Protein AF-A0A5A5TGV2-F1 (afdb_monomer)

Organism: NCBI:txid2014874

Mean predicted aligned error: 6.96 Å

Secondary structure (DSSP, 8-state):
-----------HHHHHHHHHHHHHHHHHHHHHHHSTT-TTHHHHHHHHHHHHHHHHHHH-GGGGGGHHHHHHHHHHHHHHHHHHHHHH---STT-TT-HHHHHHHHHHHHHHHHHHHHHHHHHHTS-----

Nearest PDB structures (foldseek):
  8ube-assembly1_B  TM=5.699E-01  e=8.4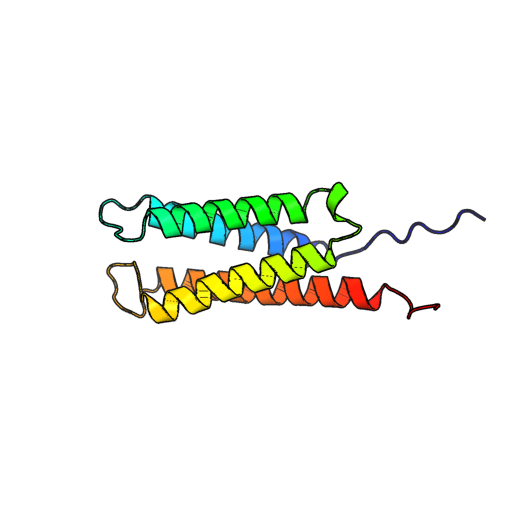31E-01  Bordetella phage BPP-1
  8rjd-assembly1_7  TM=2.331E-01  e=5.126E+00  Canis lupus familiaris

Sequence (131 aa):
MKALTLSRTQPITFYTGILALGILTAGAHLYLASQPDESLRFIFLLNGLGYLALLVAFILPQFKKTHALVDLVFVGYTLLTIILWFFFGSPSSGGSWDPFDVLVKITELLLIIQLFIDFMQARSMQPGGQK

Solvent-accessible surface area (backbone atoms only — not comparable to full-atom values): 7365 Å² total; per-residue (Å²): 132,83,78,79,79,82,70,82,77,64,60,65,66,56,60,53,44,43,52,52,33,41,50,52,47,17,47,51,26,40,49,52,34,65,44,92,85,47,88,58,24,69,60,26,39,52,48,13,51,48,39,50,52,48,50,51,51,68,70,38,74,89,35,61,90,46,39,55,56,49,30,50,51,48,37,52,53,47,50,48,58,53,53,49,38,74,74,72,44,46,90,50,96,68,39,81,74,19,69,68,60,51,50,48,51,51,40,43,50,54,33,38,53,47,35,52,52,52,34,51,54,60,52,72,70,50,76,75,83,90,121

pLDDT: mean 87.04, std 16.19, range [38.0, 98.62]

Structure (mmCIF, N/CA/C/O backbone):
data_AF-A0A5A5TGV2-F1
#
_entry.id   AF-A0A5A5TGV2-F1
#
loop_
_atom_site.group_PDB
_atom_site.id
_atom_site.type_symbol
_atom_site.label_atom_id
_atom_site.label_alt_id
_atom_site.label_comp_id
_atom_site.label_asym_id
_atom_site.label_entity_id
_atom_site.label_seq_id
_atom_site.pdbx_PDB_ins_code
_atom_site.Cartn_x
_atom_site.Cartn_y
_atom_site.Cartn_z
_atom_site.occupancy
_atom_site.B_iso_or_equiv
_atom_site.auth_seq_id
_atom_site.auth_comp_id
_atom_site.auth_asym_id
_atom_site.auth_atom_id
_atom_site.pdbx_PDB_model_num
ATOM 1 N N . MET A 1 1 ? -27.337 3.032 34.523 1.00 39.59 1 MET A N 1
ATOM 2 C CA . MET A 1 1 ? -26.118 3.699 34.013 1.00 39.59 1 MET A CA 1
ATOM 3 C C . MET A 1 1 ? -25.789 3.064 32.669 1.00 39.59 1 MET A C 1
ATOM 5 O O . MET A 1 1 ? -25.565 1.862 32.632 1.00 39.59 1 MET A O 1
ATOM 9 N N . LYS A 1 2 ? -25.910 3.806 31.558 1.00 38.00 2 LYS A N 1
ATOM 10 C CA . LYS A 1 2 ? -25.602 3.292 30.212 1.00 38.00 2 LYS A CA 1
ATOM 11 C C . LYS A 1 2 ? -24.092 3.071 30.123 1.00 38.00 2 LYS A C 1
ATOM 13 O O . LYS A 1 2 ? -23.337 4.012 30.343 1.00 38.00 2 LYS A O 1
ATOM 18 N N . ALA A 1 3 ? -23.683 1.834 29.855 1.00 45.94 3 ALA A N 1
ATOM 19 C CA . ALA A 1 3 ? -22.288 1.481 29.643 1.00 45.94 3 ALA A CA 1
ATOM 20 C C . ALA A 1 3 ? -21.709 2.355 28.524 1.00 45.94 3 ALA A C 1
ATOM 22 O O . ALA A 1 3 ? -22.287 2.460 27.441 1.00 45.94 3 ALA A O 1
ATOM 23 N N . LEU A 1 4 ? -20.598 3.017 28.835 1.00 50.59 4 LEU A N 1
ATOM 24 C CA . LEU A 1 4 ? -19.846 3.852 27.915 1.00 50.59 4 LEU A CA 1
ATOM 25 C C . LEU A 1 4 ? -19.370 2.967 26.761 1.00 50.59 4 LEU A C 1
ATOM 27 O O . LEU A 1 4 ? -18.535 2.084 26.938 1.00 50.59 4 LEU A O 1
ATOM 31 N N . THR A 1 5 ? -19.938 3.187 25.580 1.00 49.50 5 THR A N 1
ATOM 32 C CA . THR A 1 5 ? -19.410 2.700 24.309 1.00 49.50 5 THR A CA 1
ATOM 33 C C . THR A 1 5 ? -17.952 3.132 24.208 1.00 49.50 5 THR A C 1
ATOM 35 O O . THR A 1 5 ? -17.676 4.308 23.973 1.00 49.50 5 THR A O 1
ATOM 38 N N . LEU A 1 6 ? -17.022 2.192 24.394 1.00 46.25 6 LEU A N 1
ATOM 39 C CA . LEU A 1 6 ? -15.608 2.369 24.071 1.00 46.25 6 LEU A CA 1
ATOM 40 C C . LEU A 1 6 ? -15.487 2.479 22.547 1.00 46.25 6 LEU A C 1
ATOM 42 O O . LEU A 1 6 ? -15.213 1.515 21.835 1.00 46.25 6 LEU A O 1
ATOM 46 N N . SER A 1 7 ? -15.790 3.672 22.042 1.00 48.97 7 SER A N 1
ATOM 47 C CA . SER A 1 7 ? -15.456 4.096 20.694 1.00 48.97 7 SER A CA 1
ATOM 48 C C . SER A 1 7 ? -13.940 4.056 20.584 1.00 48.97 7 SER A C 1
ATOM 50 O O . SER A 1 7 ? -13.255 4.792 21.288 1.00 48.97 7 SER A O 1
ATOM 52 N N . ARG A 1 8 ? -13.425 3.188 19.713 1.00 57.59 8 ARG A N 1
ATOM 53 C CA . ARG A 1 8 ? -12.015 3.140 19.329 1.00 57.59 8 ARG A CA 1
ATOM 54 C C . ARG A 1 8 ? -11.601 4.523 18.813 1.00 57.59 8 ARG A C 1
ATOM 56 O O . ARG A 1 8 ? -11.795 4.824 17.641 1.00 57.59 8 ARG A O 1
ATOM 63 N N . THR A 1 9 ? -11.055 5.381 19.669 1.00 51.75 9 THR A N 1
ATOM 64 C CA . THR A 1 9 ? -10.422 6.634 19.243 1.00 51.75 9 THR A CA 1
ATOM 65 C C . THR A 1 9 ? -9.031 6.300 18.732 1.00 51.75 9 THR A C 1
ATOM 67 O O . THR A 1 9 ? -8.037 6.509 19.420 1.00 51.75 9 THR A O 1
ATOM 70 N N . GLN A 1 10 ? -8.963 5.733 17.526 1.00 57.59 10 GLN A N 1
ATOM 71 C CA . GLN A 1 10 ? -7.752 5.878 16.726 1.00 57.59 10 GLN A CA 1
ATOM 72 C C . GLN A 1 10 ? -7.535 7.385 16.530 1.00 57.59 10 GLN A C 1
ATOM 74 O O . GLN A 1 10 ? -8.495 8.075 16.163 1.00 57.59 10 GLN A O 1
ATOM 79 N N . PRO A 1 11 ? -6.336 7.938 16.787 1.00 60.72 11 PRO A N 1
ATOM 80 C CA . PRO A 1 11 ? -6.042 9.296 16.360 1.00 60.72 11 PRO A CA 1
ATOM 81 C C . PRO A 1 11 ? -6.292 9.333 14.855 1.00 60.72 11 PRO A C 1
ATOM 83 O O . PRO A 1 11 ? -5.708 8.531 14.126 1.00 60.72 11 PRO A O 1
ATOM 86 N N . ILE A 1 12 ? -7.190 10.214 14.406 1.00 64.56 12 ILE A N 1
ATOM 87 C CA . ILE A 1 12 ? -7.662 10.289 13.011 1.00 64.56 12 ILE A CA 1
ATOM 88 C C . ILE A 1 12 ? -6.483 10.217 12.024 1.00 64.56 12 ILE A C 1
ATOM 90 O O . ILE A 1 12 ? -6.587 9.554 10.997 1.00 64.56 12 ILE A O 1
ATOM 94 N N . THR A 1 13 ? -5.339 10.789 12.409 1.00 70.69 13 THR A N 1
ATOM 95 C CA . THR A 1 13 ? -4.060 10.774 11.698 1.00 70.69 13 THR A CA 1
ATOM 96 C C . THR A 1 13 ? -3.576 9.385 11.258 1.00 70.69 13 THR A C 1
ATOM 98 O O . THR A 1 13 ? -3.147 9.249 10.114 1.00 70.69 13 THR A O 1
ATOM 101 N N . PHE A 1 14 ? -3.647 8.350 12.109 1.00 83.94 14 PHE A N 1
ATOM 102 C CA . PHE A 1 14 ? -3.164 7.000 11.759 1.00 83.94 14 PHE A CA 1
ATOM 103 C C . PHE A 1 14 ? -4.102 6.306 10.778 1.00 83.94 14 PHE A C 1
ATOM 105 O O . PHE A 1 14 ? -3.659 5.721 9.797 1.00 83.94 14 PHE A O 1
ATOM 112 N N . TYR A 1 15 ? -5.410 6.437 10.992 1.00 88.50 15 TYR A N 1
ATOM 113 C CA . TYR A 1 15 ? -6.395 5.875 10.075 1.00 88.50 15 TYR A CA 1
ATOM 114 C C . TYR A 1 15 ? -6.266 6.508 8.684 1.00 88.50 15 TYR A C 1
ATOM 116 O O . TYR A 1 15 ? -6.161 5.803 7.683 1.00 88.50 15 TYR A O 1
ATOM 124 N N . THR A 1 16 ? -6.195 7.841 8.610 1.00 90.94 16 THR A N 1
ATOM 125 C CA . THR A 1 16 ? -5.993 8.543 7.334 1.00 90.94 16 THR A CA 1
ATOM 126 C C . THR A 1 16 ? -4.649 8.213 6.693 1.00 90.94 16 THR A C 1
ATOM 128 O O . THR A 1 16 ? -4.571 8.129 5.470 1.00 90.94 16 THR A O 1
ATOM 131 N N . GLY A 1 17 ? -3.604 8.002 7.499 1.00 95.19 17 GLY A N 1
ATOM 132 C CA . GLY A 1 17 ? -2.278 7.638 7.015 1.00 95.19 17 GLY A CA 1
ATOM 133 C C . GLY A 1 17 ? -2.249 6.245 6.384 1.00 95.19 17 GLY A C 1
ATOM 134 O O . GLY A 1 17 ? -1.752 6.114 5.269 1.00 95.19 17 GLY A O 1
ATOM 135 N N . ILE A 1 18 ? -2.860 5.240 7.020 1.00 96.44 18 ILE A N 1
ATOM 136 C CA . ILE A 1 18 ? -2.994 3.882 6.463 1.00 96.44 18 ILE A CA 1
ATOM 137 C C . ILE A 1 18 ? -3.748 3.922 5.132 1.00 96.44 18 ILE A C 1
ATOM 139 O O . ILE A 1 18 ? -3.305 3.312 4.159 1.00 96.44 18 ILE A O 1
ATOM 143 N N . LEU A 1 19 ? -4.850 4.678 5.057 1.00 96.94 19 LEU A N 1
ATOM 144 C CA . LEU A 1 19 ? -5.610 4.818 3.814 1.00 96.94 19 LEU A CA 1
ATOM 145 C C . LEU A 1 19 ? -4.788 5.476 2.706 1.00 96.94 19 LEU A C 1
ATOM 147 O O . LEU A 1 19 ? -4.730 4.949 1.597 1.00 96.94 19 LEU A O 1
ATOM 151 N N . ALA A 1 20 ? -4.142 6.606 2.997 1.00 97.75 20 ALA A N 1
ATOM 152 C CA . ALA A 1 20 ? -3.349 7.330 2.011 1.00 97.75 20 ALA A CA 1
ATOM 153 C C . ALA A 1 20 ? -2.175 6.482 1.503 1.00 97.75 20 ALA A C 1
ATOM 155 O O . ALA A 1 20 ? -2.005 6.335 0.295 1.00 97.75 20 ALA A O 1
ATOM 156 N N . LEU A 1 21 ? -1.407 5.878 2.414 1.00 98.31 21 LEU A N 1
ATOM 157 C CA . LEU A 1 21 ? -0.270 5.030 2.066 1.00 98.31 21 LEU A CA 1
ATOM 158 C C . LEU A 1 21 ? -0.719 3.784 1.297 1.00 98.31 21 LEU A C 1
ATOM 160 O O . LEU A 1 21 ? -0.141 3.477 0.263 1.00 98.31 21 LEU A O 1
ATOM 164 N N . GLY A 1 22 ? -1.787 3.111 1.733 1.00 98.31 22 GLY A N 1
ATOM 165 C CA . GLY A 1 22 ? -2.313 1.942 1.029 1.00 98.31 22 GLY A CA 1
ATOM 166 C C . GLY A 1 22 ? -2.802 2.267 -0.385 1.00 98.31 22 GLY A C 1
ATOM 167 O O . GLY A 1 22 ? -2.554 1.490 -1.304 1.00 98.31 22 GLY A O 1
ATOM 168 N N . ILE A 1 23 ? -3.464 3.415 -0.583 1.00 98.56 23 ILE A N 1
ATOM 169 C CA . ILE A 1 23 ? -3.917 3.857 -1.911 1.00 98.56 23 ILE A CA 1
ATOM 170 C C . ILE A 1 23 ? -2.714 4.189 -2.796 1.00 98.56 23 ILE A C 1
ATOM 172 O O . ILE A 1 23 ? -2.687 3.777 -3.955 1.00 98.56 23 ILE A O 1
ATOM 176 N N . LEU A 1 24 ? -1.716 4.896 -2.258 1.00 98.50 24 LEU A N 1
ATOM 177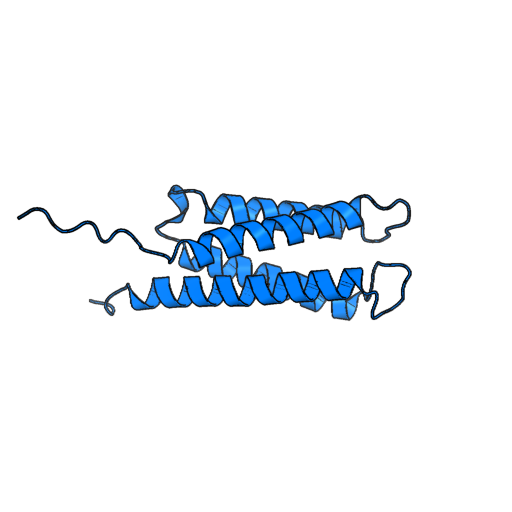 C CA . LEU A 1 24 ? -0.480 5.210 -2.978 1.00 98.50 24 LEU A CA 1
ATOM 178 C C . LEU A 1 24 ? 0.254 3.935 -3.402 1.00 98.50 24 LEU A C 1
ATOM 180 O O . LEU A 1 24 ? 0.614 3.798 -4.570 1.00 98.50 24 LEU A O 1
ATOM 184 N N . THR A 1 25 ? 0.414 2.976 -2.490 1.00 98.12 25 THR A N 1
ATOM 185 C CA . THR A 1 25 ? 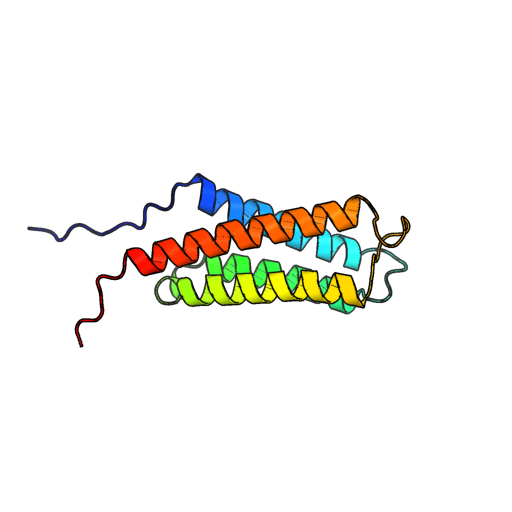1.037 1.684 -2.785 1.00 98.12 25 THR A CA 1
ATOM 186 C C . THR A 1 25 ? 0.241 0.908 -3.835 1.00 98.12 25 THR A C 1
ATOM 188 O O . THR A 1 25 ? 0.822 0.455 -4.820 1.00 98.12 25 THR A O 1
ATOM 191 N N . ALA A 1 26 ? -1.085 0.798 -3.692 1.00 98.56 26 ALA A N 1
ATOM 192 C CA . ALA A 1 26 ? -1.932 0.147 -4.691 1.00 98.56 26 ALA A CA 1
ATOM 193 C C . ALA A 1 26 ? -1.781 0.797 -6.074 1.00 98.56 26 ALA A C 1
ATOM 195 O O . ALA A 1 26 ? -1.584 0.102 -7.070 1.00 98.56 26 ALA A O 1
ATOM 196 N N . GLY A 1 27 ? -1.828 2.130 -6.124 1.00 98.56 27 GLY A N 1
ATOM 197 C CA . GLY A 1 27 ? -1.664 2.910 -7.345 1.00 98.56 27 GLY A CA 1
ATOM 198 C C . GLY A 1 27 ? -0.306 2.692 -8.006 1.00 98.56 27 GLY A C 1
ATOM 199 O O . GLY A 1 27 ? -0.257 2.511 -9.217 1.00 98.56 27 GLY A O 1
ATOM 200 N N . ALA A 1 28 ? 0.778 2.636 -7.229 1.00 97.50 28 ALA A N 1
ATOM 201 C CA . ALA A 1 28 ? 2.115 2.367 -7.750 1.00 97.50 28 ALA A CA 1
ATOM 202 C C . ALA A 1 28 ? 2.227 0.973 -8.389 1.00 97.50 28 ALA A C 1
ATOM 204 O O . ALA A 1 28 ? 2.745 0.844 -9.496 1.00 97.50 28 ALA A O 1
ATOM 205 N N . HIS A 1 29 ? 1.679 -0.063 -7.745 1.00 97.44 29 HIS A N 1
ATOM 206 C CA . HIS A 1 29 ? 1.655 -1.416 -8.317 1.00 97.44 29 HIS A CA 1
ATOM 207 C C . HIS A 1 29 ? 0.789 -1.487 -9.582 1.00 97.44 29 HIS A C 1
ATOM 209 O O . HIS A 1 29 ? 1.206 -2.070 -10.579 1.00 97.44 29 HIS A O 1
ATOM 215 N N . LEU A 1 30 ? -0.382 -0.843 -9.598 1.00 98.31 30 LEU A N 1
ATOM 216 C CA . LEU A 1 30 ? -1.217 -0.771 -10.805 1.00 98.31 30 LEU A CA 1
ATOM 217 C C . LEU A 1 30 ? -0.545 0.028 -11.931 1.00 98.31 30 LEU A C 1
ATOM 219 O O . LEU A 1 30 ? -0.679 -0.331 -13.100 1.00 98.31 30 LEU A O 1
ATOM 223 N N . TYR A 1 31 ? 0.204 1.077 -11.589 1.00 96.69 31 TYR A N 1
ATOM 224 C CA . TYR A 1 31 ? 1.001 1.843 -12.540 1.00 96.69 31 TYR A CA 1
ATOM 225 C C . TYR A 1 31 ? 2.092 0.976 -13.174 1.00 96.69 31 TYR A C 1
ATOM 227 O O . TYR A 1 31 ? 2.176 0.934 -14.403 1.00 96.69 31 TYR A O 1
ATOM 235 N N . LEU A 1 32 ? 2.862 0.230 -12.375 1.00 94.69 32 LEU A N 1
ATOM 236 C CA . LEU A 1 32 ? 3.857 -0.724 -12.879 1.00 94.69 32 LEU A CA 1
ATOM 237 C C . LEU A 1 32 ? 3.200 -1.787 -13.773 1.00 94.69 32 LEU A C 1
ATOM 239 O O . LEU A 1 32 ? 3.628 -2.004 -14.903 1.00 94.69 32 LEU A O 1
ATOM 243 N N . ALA A 1 33 ? 2.063 -2.342 -13.346 1.00 96.25 33 ALA A N 1
ATOM 244 C CA . ALA A 1 33 ? 1.277 -3.279 -14.149 1.00 96.25 33 ALA A CA 1
ATOM 245 C C . ALA A 1 33 ? 0.747 -2.683 -15.466 1.00 96.25 33 ALA A C 1
ATOM 247 O O . ALA A 1 33 ? 0.353 -3.425 -16.366 1.00 96.25 33 ALA A O 1
ATOM 248 N N . SER A 1 34 ? 0.700 -1.360 -15.612 1.00 96.25 34 SER A N 1
ATOM 249 C CA . SER A 1 34 ? 0.256 -0.711 -16.848 1.00 96.25 34 SER A CA 1
ATOM 250 C C . SER A 1 34 ? 1.389 -0.438 -17.843 1.00 96.25 34 SER A C 1
ATOM 252 O O . SER A 1 34 ? 1.102 -0.201 -19.015 1.00 96.25 34 SER A O 1
ATOM 254 N N . GLN A 1 35 ? 2.662 -0.540 -17.437 1.00 93.62 35 GLN A N 1
ATOM 255 C CA . GLN A 1 35 ? 3.796 -0.212 -18.311 1.00 93.62 35 GLN A CA 1
ATOM 256 C C . GLN A 1 35 ? 3.915 -1.197 -19.485 1.00 93.62 35 GLN A C 1
ATOM 258 O O . GLN A 1 35 ? 3.689 -2.387 -19.275 1.00 93.62 35 GLN A O 1
ATOM 263 N N . PRO A 1 36 ? 4.243 -0.767 -20.719 1.00 88.75 36 PRO A N 1
ATOM 264 C CA . PRO A 1 36 ? 4.216 -1.632 -21.909 1.00 88.75 36 PRO A CA 1
ATOM 265 C C . PRO A 1 36 ? 5.141 -2.855 -21.841 1.00 88.75 36 PRO A C 1
ATOM 267 O O . PRO A 1 36 ? 4.714 -3.953 -22.192 1.00 88.75 36 PRO A O 1
ATOM 270 N N . ASP A 1 37 ? 6.346 -2.690 -21.301 1.00 87.88 37 ASP A N 1
ATOM 271 C CA . ASP A 1 37 ? 7.401 -3.715 -21.325 1.00 87.88 37 ASP A CA 1
ATOM 272 C C . ASP A 1 37 ? 7.566 -4.455 -19.984 1.00 87.88 37 ASP A C 1
ATOM 274 O O . ASP A 1 37 ? 8.551 -5.157 -19.759 1.00 87.88 37 ASP A O 1
ATOM 278 N N . GLU A 1 38 ? 6.595 -4.319 -19.075 1.00 91.69 38 GLU A N 1
ATOM 279 C CA . GLU A 1 38 ? 6.663 -4.935 -17.749 1.00 91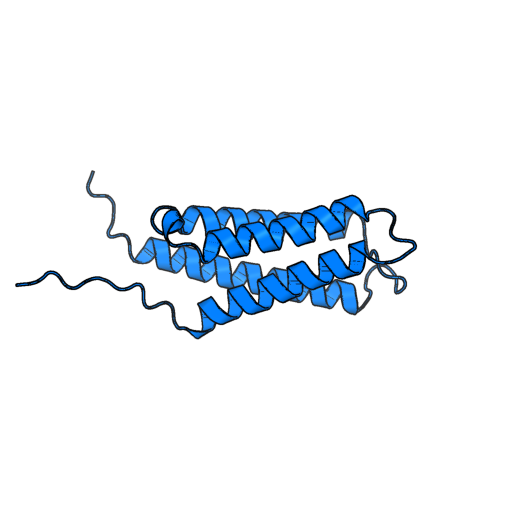.69 38 GLU A CA 1
ATOM 280 C C . GLU A 1 38 ? 6.450 -6.457 -17.810 1.00 91.69 38 GLU A C 1
ATOM 282 O O . GLU A 1 38 ? 5.342 -6.954 -18.043 1.00 91.69 38 GLU A O 1
ATOM 287 N N . SER A 1 39 ? 7.522 -7.205 -17.554 1.00 91.25 39 SER A N 1
ATOM 288 C CA . SER A 1 39 ? 7.533 -8.672 -17.567 1.00 91.25 39 SER A CA 1
ATOM 289 C C . SER A 1 39 ? 6.748 -9.307 -16.410 1.00 91.25 39 SER A C 1
ATOM 291 O O . SER A 1 39 ? 6.169 -10.383 -16.571 1.00 91.25 39 SER A O 1
ATOM 293 N N . LEU A 1 40 ? 6.656 -8.630 -15.260 1.00 93.06 40 LEU A N 1
ATOM 294 C CA . LEU A 1 40 ? 5.943 -9.085 -14.061 1.00 93.06 40 LEU A CA 1
ATOM 295 C C . LEU A 1 40 ? 4.537 -8.480 -13.951 1.00 93.06 40 LEU A C 1
ATOM 297 O O . LEU A 1 40 ? 3.942 -8.463 -12.870 1.00 93.06 40 LEU A O 1
ATOM 301 N N . ARG A 1 41 ? 3.969 -8.021 -15.073 1.00 94.75 41 ARG A N 1
ATOM 302 C CA . ARG A 1 41 ? 2.679 -7.315 -15.155 1.00 94.75 41 ARG A CA 1
ATOM 303 C C . ARG A 1 41 ? 1.587 -7.938 -14.294 1.00 94.75 41 ARG A C 1
ATOM 305 O O . ARG A 1 41 ? 0.897 -7.243 -13.555 1.00 94.75 41 ARG A O 1
ATOM 312 N N . PHE A 1 42 ? 1.414 -9.251 -14.415 1.00 95.44 42 PHE A N 1
ATOM 313 C CA . PHE A 1 42 ? 0.362 -9.967 -13.704 1.00 95.44 42 PHE A CA 1
ATOM 314 C C . PHE A 1 42 ? 0.577 -9.949 -12.183 1.00 95.44 42 PHE A C 1
ATOM 316 O O . PHE A 1 42 ? -0.381 -9.773 -11.435 1.00 95.44 42 PHE A O 1
ATOM 323 N N . ILE A 1 43 ? 1.828 -10.055 -11.724 1.00 94.88 43 ILE A N 1
ATOM 324 C CA . ILE A 1 43 ? 2.178 -9.980 -10.300 1.00 94.88 43 ILE A CA 1
ATOM 325 C C . ILE A 1 43 ? 1.895 -8.573 -9.766 1.00 94.88 43 ILE A C 1
ATOM 327 O O . ILE A 1 43 ? 1.262 -8.438 -8.723 1.00 94.88 43 ILE A O 1
ATOM 331 N N . PHE A 1 44 ? 2.280 -7.526 -10.500 1.00 96.81 44 PHE A N 1
ATOM 332 C CA . PHE A 1 44 ? 1.986 -6.143 -10.114 1.00 96.81 44 PHE A CA 1
ATOM 333 C C . PHE A 1 44 ? 0.484 -5.839 -10.090 1.00 96.81 44 PHE A C 1
ATOM 335 O O . PHE A 1 44 ? -0.001 -5.192 -9.162 1.00 96.81 44 PHE A O 1
ATOM 342 N N . LEU A 1 45 ? -0.281 -6.363 -11.051 1.00 98.00 45 LEU A N 1
ATOM 343 C CA . LEU A 1 45 ? -1.737 -6.221 -11.063 1.00 98.00 45 LEU A CA 1
ATOM 344 C C . LEU A 1 45 ? -2.363 -6.870 -9.822 1.00 98.00 45 LEU A C 1
ATOM 346 O O . LEU A 1 45 ? -3.182 -6.247 -9.146 1.00 98.00 45 LEU A O 1
ATOM 350 N N . LEU A 1 46 ? -1.953 -8.102 -9.501 1.00 97.88 46 LEU A N 1
ATOM 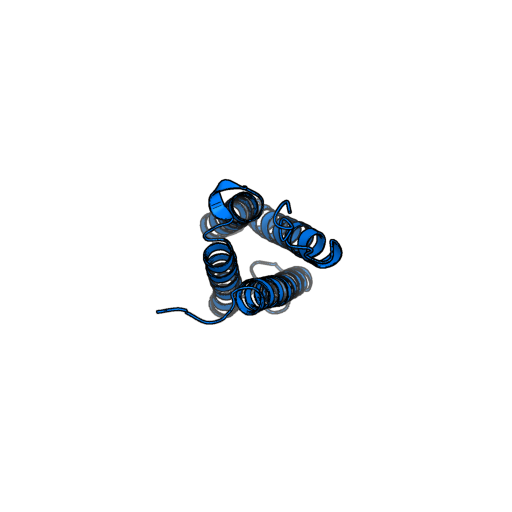351 C CA . LEU A 1 46 ? -2.406 -8.793 -8.295 1.00 97.88 46 LEU A CA 1
ATOM 352 C C . LEU A 1 46 ? -1.982 -8.058 -7.020 1.00 97.88 46 LEU A C 1
ATOM 354 O O . LEU A 1 46 ? -2.782 -7.997 -6.089 1.00 97.88 46 LEU A O 1
ATOM 358 N N . ASN A 1 47 ? -0.787 -7.460 -6.995 1.00 97.88 47 ASN A N 1
ATOM 359 C CA . ASN A 1 47 ? -0.336 -6.623 -5.886 1.00 97.88 47 ASN A CA 1
ATOM 360 C C . ASN A 1 47 ? -1.268 -5.432 -5.672 1.00 97.88 47 ASN A C 1
ATOM 362 O O . ASN A 1 47 ? -1.832 -5.267 -4.590 1.00 97.88 47 ASN A O 1
ATOM 366 N N . GLY A 1 48 ? -1.497 -4.643 -6.722 1.00 98.31 48 GLY A N 1
ATOM 367 C CA . GLY A 1 48 ? -2.391 -3.490 -6.669 1.00 98.31 48 GLY A CA 1
ATOM 368 C C . GLY A 1 48 ? -3.799 -3.853 -6.192 1.00 98.31 48 GLY A C 1
ATOM 369 O O . GLY A 1 48 ? -4.333 -3.218 -5.282 1.00 98.31 48 GLY A O 1
ATOM 370 N N . LEU A 1 49 ? -4.382 -4.921 -6.745 1.00 98.62 49 LEU A N 1
ATOM 371 C CA . LEU A 1 49 ? -5.702 -5.408 -6.335 1.00 98.62 49 LEU A CA 1
ATOM 372 C C . LEU A 1 49 ? -5.719 -5.948 -4.899 1.00 98.62 49 LEU A C 1
ATOM 374 O O . LEU A 1 49 ? -6.691 -5.717 -4.180 1.00 98.62 49 LEU A O 1
ATOM 378 N N . GLY A 1 50 ? -4.660 -6.628 -4.459 1.00 98.56 50 GLY A N 1
ATOM 379 C CA . GLY A 1 50 ? -4.543 -7.126 -3.091 1.00 98.56 50 GLY A CA 1
ATOM 380 C C . GLY A 1 50 ? -4.487 -5.999 -2.062 1.00 98.56 50 GLY A C 1
ATOM 381 O O . GLY A 1 50 ? -5.199 -6.063 -1.060 1.00 98.56 50 GLY A O 1
ATOM 382 N N . TYR A 1 51 ? -3.750 -4.918 -2.341 1.00 98.62 51 TYR A N 1
ATOM 383 C CA . TYR A 1 51 ? -3.763 -3.715 -1.499 1.00 98.62 51 TYR A CA 1
ATOM 384 C C . TYR A 1 51 ? -5.155 -3.085 -1.405 1.00 98.62 51 TYR A C 1
ATOM 386 O O . TYR A 1 51 ? -5.607 -2.757 -0.307 1.00 98.62 51 TYR A O 1
ATOM 394 N N . LEU A 1 52 ? -5.865 -2.951 -2.530 1.00 98.62 52 LEU A N 1
ATOM 395 C CA . LEU A 1 52 ? -7.234 -2.427 -2.530 1.00 98.62 52 LEU A CA 1
ATOM 396 C C . LEU A 1 52 ? -8.188 -3.330 -1.739 1.00 98.62 52 LEU A C 1
ATOM 398 O O . LEU A 1 52 ? -8.992 -2.831 -0.954 1.00 98.62 52 LEU A O 1
ATOM 402 N N . ALA A 1 53 ? -8.081 -4.650 -1.894 1.00 98.44 53 ALA A N 1
ATOM 403 C CA . ALA A 1 53 ? -8.895 -5.603 -1.146 1.00 98.44 53 ALA A CA 1
ATOM 404 C C . ALA A 1 53 ? -8.641 -5.513 0.369 1.00 98.44 53 ALA A C 1
ATOM 406 O O . ALA A 1 53 ? -9.591 -5.516 1.155 1.00 98.44 53 ALA A O 1
ATOM 407 N N . LEU A 1 54 ? -7.379 -5.377 0.785 1.00 98.31 54 LEU A N 1
ATOM 408 C CA . LEU A 1 54 ? -7.003 -5.224 2.192 1.00 98.31 54 LEU A CA 1
ATOM 409 C C . LEU A 1 54 ? -7.445 -3.877 2.770 1.00 98.31 54 LEU A C 1
ATOM 411 O O . LEU A 1 54 ? -7.940 -3.843 3.894 1.00 98.31 54 LEU A O 1
ATOM 415 N N . LEU A 1 55 ? -7.365 -2.790 1.999 1.00 97.88 55 LEU A N 1
ATOM 416 C CA . LEU A 1 55 ? -7.932 -1.494 2.388 1.00 97.88 55 LEU A CA 1
ATOM 417 C C . LEU A 1 55 ? -9.444 -1.571 2.593 1.00 97.88 55 LEU A C 1
ATOM 419 O O . LEU A 1 55 ? -9.970 -1.071 3.585 1.00 97.88 55 LEU A O 1
ATOM 423 N N . VAL A 1 56 ? -10.150 -2.223 1.672 1.00 97.69 56 VAL A N 1
ATOM 424 C CA . VAL A 1 56 ? -11.592 -2.444 1.793 1.00 97.69 56 VAL A CA 1
ATOM 425 C C . VAL A 1 56 ? -11.896 -3.257 3.056 1.00 97.69 56 VAL A C 1
ATOM 427 O O . VAL A 1 56 ? -12.778 -2.877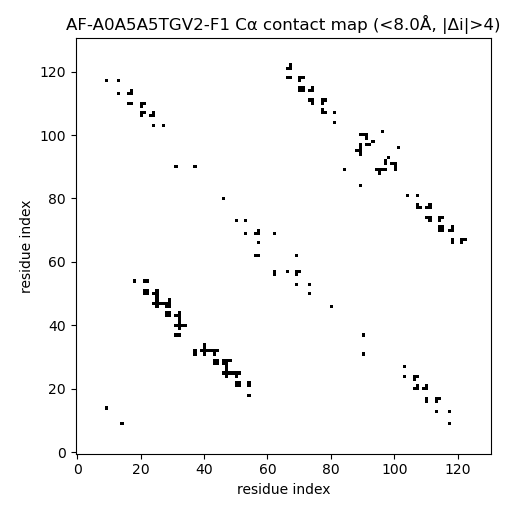 3.825 1.00 97.69 56 VAL A O 1
ATOM 430 N N . ALA A 1 57 ? -11.135 -4.320 3.331 1.00 96.69 57 ALA A N 1
ATOM 431 C CA . ALA A 1 57 ? -11.277 -5.099 4.560 1.00 96.69 57 ALA A CA 1
ATOM 432 C C . ALA A 1 57 ? -10.993 -4.273 5.829 1.00 96.69 57 ALA A C 1
ATOM 434 O O . ALA A 1 57 ? -11.709 -4.416 6.817 1.00 96.69 57 ALA A O 1
ATOM 435 N N . PHE A 1 58 ? -9.999 -3.384 5.792 1.00 94.94 58 PHE A N 1
ATOM 436 C CA . PHE A 1 58 ? -9.634 -2.498 6.900 1.00 94.94 58 PHE A CA 1
ATOM 437 C C . PHE A 1 58 ? -10.749 -1.492 7.239 1.00 94.94 58 PHE A C 1
ATOM 439 O O . PHE A 1 58 ? -11.056 -1.263 8.408 1.00 94.94 58 PHE A O 1
ATOM 446 N N . ILE A 1 59 ? -11.412 -0.926 6.226 1.00 94.50 59 ILE A N 1
ATOM 447 C CA . ILE A 1 59 ? -12.485 0.069 6.407 1.00 94.50 59 ILE A CA 1
ATOM 448 C C . ILE A 1 59 ? -13.794 -0.584 6.873 1.00 94.50 59 ILE A C 1
ATOM 450 O O . ILE A 1 59 ? -14.587 0.011 7.613 1.00 94.50 59 ILE A O 1
ATOM 454 N N . LEU A 1 60 ? -14.073 -1.792 6.388 1.00 93.50 60 LEU A N 1
ATOM 455 C CA . LEU A 1 60 ? -15.402 -2.369 6.482 1.00 93.50 60 LEU A CA 1
ATOM 456 C C . LEU A 1 60 ? -15.774 -2.806 7.915 1.00 93.50 60 LEU A C 1
ATOM 458 O O . LEU A 1 60 ? -15.042 -3.547 8.576 1.00 93.50 60 LEU A O 1
ATOM 462 N N . PRO A 1 61 ? -16.974 -2.433 8.406 1.00 88.69 61 PRO A N 1
ATOM 463 C CA . PRO A 1 61 ? -17.354 -2.652 9.796 1.00 88.69 61 PRO A CA 1
ATOM 464 C C . PRO A 1 61 ? -17.512 -4.131 10.166 1.00 88.69 61 PRO A C 1
ATOM 466 O O . PRO A 1 61 ? -17.369 -4.463 11.345 1.00 88.69 61 PRO A O 1
ATOM 469 N N . GLN A 1 62 ? -17.780 -5.027 9.206 1.00 92.50 62 GLN A N 1
ATOM 470 C CA . GLN A 1 62 ? -17.872 -6.464 9.488 1.00 92.50 62 GLN A CA 1
ATOM 471 C C . GLN A 1 62 ? -16.558 -7.064 10.007 1.00 92.50 62 GLN A C 1
ATOM 473 O O . GLN A 1 62 ? -16.596 -8.038 10.757 1.00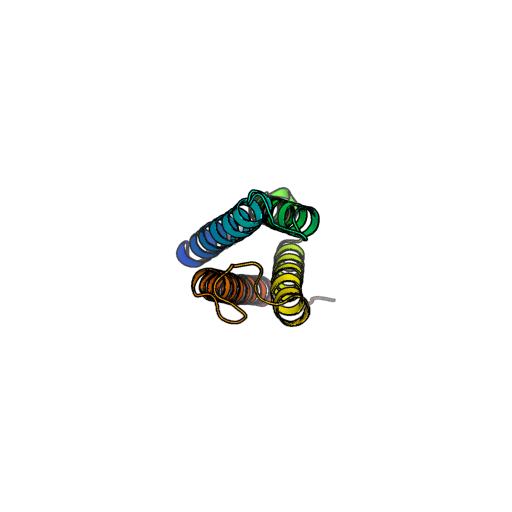 92.50 62 GLN A O 1
ATOM 478 N N . PHE A 1 63 ? -15.411 -6.457 9.686 1.00 90.69 63 PHE A N 1
ATOM 479 C CA . PHE A 1 63 ? -14.106 -6.932 10.138 1.00 90.69 63 PHE A CA 1
ATOM 480 C C . PHE A 1 63 ? -13.669 -6.314 11.468 1.00 90.69 63 PHE A C 1
ATOM 482 O O . PHE A 1 63 ? -12.604 -6.654 11.965 1.00 90.69 63 PHE A O 1
ATOM 489 N N . LYS A 1 64 ? -14.496 -5.485 12.128 1.00 86.38 64 LYS A N 1
ATOM 490 C CA . LYS A 1 64 ? -14.156 -4.863 13.427 1.00 86.38 64 LYS A CA 1
ATOM 491 C C . LYS A 1 64 ? -13.733 -5.872 14.497 1.00 86.38 64 LYS A C 1
ATOM 493 O O . LYS A 1 64 ? -12.825 -5.595 15.271 1.00 86.38 64 LYS A O 1
ATOM 498 N N . LYS A 1 65 ? -14.377 -7.044 14.548 1.00 87.81 65 LYS A N 1
ATOM 499 C CA . LYS A 1 65 ? -14.040 -8.108 15.517 1.00 87.81 65 LYS A CA 1
ATOM 500 C C . LYS A 1 65 ? -12.718 -8.806 15.196 1.00 87.81 65 LYS A C 1
ATOM 502 O O . LYS A 1 65 ? -12.077 -9.337 16.093 1.00 87.81 65 LYS A O 1
ATOM 507 N N . THR A 1 66 ? -12.327 -8.801 13.928 1.00 91.62 66 THR A N 1
ATOM 508 C CA . THR A 1 66 ? -11.107 -9.423 13.410 1.00 91.62 66 THR A CA 1
ATOM 509 C C . THR A 1 66 ? -10.119 -8.366 12.920 1.00 91.62 66 THR A C 1
ATOM 511 O O . THR A 1 66 ? -9.267 -8.680 12.098 1.00 91.62 66 THR A O 1
ATOM 514 N N . HIS A 1 67 ? -10.217 -7.122 13.405 1.00 90.19 67 HIS A N 1
ATOM 515 C CA . HIS A 1 67 ? -9.428 -6.006 12.884 1.00 90.19 67 HIS A CA 1
ATOM 516 C C . HIS A 1 67 ? -7.932 -6.274 13.041 1.00 90.19 67 HIS A C 1
ATOM 518 O O . HIS A 1 67 ? -7.190 -6.182 12.078 1.00 90.19 67 HIS A O 1
ATOM 524 N N . ALA A 1 68 ? -7.523 -6.773 14.210 1.00 91.00 68 ALA A N 1
ATOM 525 C CA . ALA A 1 68 ? -6.142 -7.167 14.464 1.00 91.00 68 ALA A CA 1
ATOM 526 C C . ALA A 1 68 ? -5.625 -8.249 13.493 1.00 91.00 68 ALA A C 1
ATOM 528 O O . ALA A 1 68 ? -4.436 -8.299 13.195 1.00 91.00 68 ALA A O 1
ATOM 529 N N . LEU A 1 69 ? -6.505 -9.129 12.996 1.00 93.62 69 LEU A N 1
ATOM 530 C CA . LEU A 1 69 ? -6.135 -10.094 11.961 1.00 93.62 69 LEU A CA 1
ATOM 531 C C . LEU A 1 69 ? -5.988 -9.408 10.599 1.00 93.62 69 LEU A C 1
ATOM 533 O O . LEU A 1 69 ? -5.051 -9.729 9.877 1.00 93.62 69 LEU A O 1
ATOM 537 N N . VAL A 1 70 ? -6.873 -8.463 10.263 1.00 95.75 70 VAL A N 1
ATOM 538 C CA . VAL A 1 70 ? -6.740 -7.648 9.045 1.00 95.75 70 VAL A CA 1
ATOM 539 C C . VAL A 1 70 ? -5.413 -6.893 9.060 1.00 95.75 70 VAL A C 1
ATOM 541 O O . VAL A 1 70 ? -4.674 -6.997 8.088 1.00 95.75 70 VAL A O 1
ATOM 544 N N . ASP A 1 71 ? -5.060 -6.240 10.170 1.00 95.25 71 ASP A N 1
ATOM 545 C CA . ASP A 1 71 ? -3.787 -5.521 10.311 1.00 95.25 71 ASP A CA 1
ATOM 546 C C . ASP A 1 71 ? -2.595 -6.455 10.108 1.00 95.25 71 ASP A C 1
ATOM 548 O O . ASP A 1 71 ? -1.679 -6.145 9.350 1.00 95.25 71 ASP A O 1
ATOM 552 N N . LEU A 1 72 ? -2.622 -7.635 10.735 1.00 96.62 72 LEU A N 1
ATOM 553 C CA . LEU A 1 72 ? -1.546 -8.615 10.615 1.00 96.62 72 LEU A CA 1
ATOM 554 C 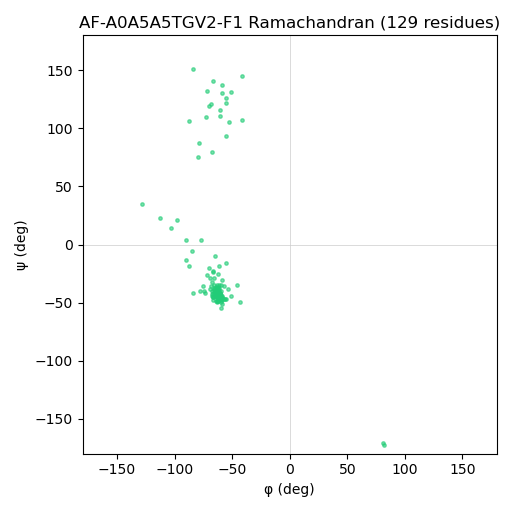C . LEU A 1 72 ? -1.393 -9.136 9.180 1.00 96.62 72 LEU A C 1
ATOM 556 O O . LEU A 1 72 ? -0.271 -9.243 8.685 1.00 96.62 72 LEU A O 1
ATOM 560 N N . VAL A 1 73 ? -2.502 -9.453 8.507 1.00 98.00 73 VAL A N 1
ATOM 561 C CA . VAL A 1 73 ? -2.484 -9.888 7.102 1.00 98.00 73 VAL A CA 1
ATOM 562 C C . VAL A 1 73 ? -1.979 -8.759 6.208 1.00 98.00 73 VAL A C 1
ATOM 564 O O . VAL A 1 73 ? -1.174 -9.009 5.316 1.00 98.00 73 VAL A O 1
ATOM 567 N N . PHE A 1 74 ? -2.386 -7.519 6.470 1.00 98.19 74 PHE A N 1
ATOM 568 C CA . PHE A 1 74 ? -1.958 -6.358 5.702 1.00 98.19 74 PHE A CA 1
ATOM 569 C C . PHE A 1 74 ? -0.454 -6.082 5.888 1.00 98.19 74 PHE A C 1
ATOM 571 O O . PHE A 1 74 ? 0.270 -5.886 4.908 1.00 98.19 74 PHE A O 1
ATOM 578 N N . VAL A 1 75 ? 0.064 -6.189 7.116 1.00 98.44 75 VAL A N 1
ATOM 579 C CA . VAL A 1 75 ? 1.511 -6.150 7.392 1.00 98.44 75 VAL A CA 1
ATOM 580 C C . VAL A 1 75 ? 2.236 -7.266 6.647 1.00 98.44 75 VAL A C 1
ATOM 582 O O . VAL A 1 75 ? 3.203 -6.992 5.941 1.00 98.44 75 VAL A O 1
ATOM 585 N N . GLY A 1 76 ? 1.770 -8.512 6.766 1.00 98.25 76 GLY A N 1
ATOM 586 C CA . GLY A 1 76 ? 2.405 -9.665 6.123 1.00 98.25 76 GLY A CA 1
ATOM 587 C C . GLY A 1 76 ? 2.434 -9.549 4.599 1.00 98.25 76 GLY A C 1
ATOM 588 O O . GLY A 1 76 ? 3.459 -9.813 3.976 1.00 98.25 76 GLY A O 1
ATOM 589 N N . TYR A 1 77 ? 1.336 -9.085 4.006 1.00 98.56 77 TYR A N 1
ATOM 590 C CA . TYR A 1 77 ? 1.241 -8.831 2.574 1.00 98.56 77 TYR A CA 1
ATOM 591 C C . TYR A 1 77 ? 2.212 -7.738 2.120 1.00 98.56 77 TYR A C 1
ATOM 593 O O . TYR A 1 77 ? 2.934 -7.914 1.144 1.00 98.56 77 TYR A O 1
ATOM 601 N N . THR A 1 78 ? 2.293 -6.639 2.872 1.00 98.38 78 THR A N 1
ATOM 602 C CA . THR A 1 78 ? 3.204 -5.530 2.557 1.00 98.38 78 THR A CA 1
ATOM 603 C C . THR A 1 78 ? 4.671 -5.923 2.743 1.00 98.38 78 THR A C 1
ATOM 605 O O . THR A 1 78 ? 5.529 -5.524 1.965 1.00 98.38 78 THR A O 1
ATOM 608 N N . LEU A 1 79 ? 4.987 -6.758 3.735 1.00 98.25 79 LEU A N 1
ATOM 609 C CA . LEU A 1 79 ? 6.330 -7.320 3.885 1.00 98.25 79 LEU A CA 1
ATOM 610 C C . LEU A 1 79 ? 6.693 -8.226 2.709 1.00 98.25 79 LEU A C 1
ATOM 612 O O . LEU A 1 79 ? 7.823 -8.177 2.226 1.00 98.25 79 LEU A O 1
ATOM 616 N N . LEU A 1 80 ? 5.740 -9.028 2.226 1.00 97.38 80 LEU A N 1
ATOM 617 C CA . LEU A 1 80 ? 5.955 -9.893 1.073 1.00 97.38 80 LEU A CA 1
ATOM 618 C C . LEU A 1 80 ? 6.341 -9.079 -0.170 1.00 97.38 80 LEU A C 1
ATOM 620 O O . LEU A 1 80 ? 7.292 -9.455 -0.848 1.00 97.38 80 LEU A O 1
ATOM 624 N N . THR A 1 81 ? 5.683 -7.953 -0.457 1.00 96.38 81 THR A N 1
ATOM 625 C CA . THR A 1 81 ? 6.022 -7.134 -1.638 1.00 96.38 81 THR A CA 1
ATOM 626 C C . THR A 1 81 ? 7.401 -6.476 -1.546 1.00 96.38 81 THR A C 1
ATOM 628 O O . THR A 1 81 ? 8.076 -6.327 -2.569 1.00 96.38 81 THR A O 1
ATOM 631 N N . ILE A 1 82 ? 7.855 -6.117 -0.340 1.00 95.94 82 ILE A N 1
ATOM 632 C CA . ILE A 1 82 ? 9.224 -5.634 -0.103 1.00 95.94 82 ILE A CA 1
ATOM 633 C C . ILE A 1 82 ? 10.228 -6.763 -0.345 1.00 95.94 82 ILE A C 1
ATOM 635 O O . ILE A 1 82 ? 11.208 -6.572 -1.060 1.00 95.94 82 ILE A O 1
ATOM 639 N N . ILE A 1 83 ? 9.977 -7.949 0.216 1.00 95.81 83 ILE A N 1
ATOM 640 C CA . ILE A 1 83 ? 10.854 -9.114 0.048 1.00 95.81 83 ILE A CA 1
ATOM 641 C C . ILE A 1 83 ? 10.966 -9.483 -1.434 1.00 95.81 83 ILE A C 1
ATOM 643 O O . ILE A 1 83 ? 12.074 -9.619 -1.944 1.00 95.81 83 ILE A O 1
ATOM 647 N N . LEU A 1 84 ? 9.839 -9.593 -2.143 1.00 93.25 84 LEU A N 1
ATOM 648 C CA . LEU A 1 84 ? 9.824 -9.928 -3.568 1.00 93.25 84 LEU A CA 1
ATOM 649 C C . LEU A 1 84 ? 10.586 -8.904 -4.416 1.00 93.25 84 LEU A C 1
ATOM 651 O O . LEU A 1 84 ? 11.251 -9.296 -5.369 1.00 93.25 84 LEU A O 1
ATOM 655 N N . TRP A 1 85 ? 10.554 -7.621 -4.051 1.00 92.56 85 TRP A N 1
ATOM 656 C CA . TRP A 1 85 ? 11.346 -6.594 -4.729 1.00 92.56 85 TRP A CA 1
ATOM 657 C C . TRP A 1 85 ? 12.859 -6.829 -4.594 1.00 92.56 85 TRP A C 1
ATOM 659 O O . TRP A 1 85 ? 13.577 -6.690 -5.578 1.00 92.56 85 TRP A O 1
ATOM 669 N N . PHE A 1 86 ? 13.355 -7.282 -3.437 1.00 91.31 86 PHE A N 1
ATOM 670 C CA . PHE A 1 86 ? 14.774 -7.648 -3.298 1.00 91.31 86 PHE A CA 1
ATOM 671 C C . PHE A 1 86 ? 15.177 -8.859 -4.156 1.00 91.31 86 PHE A C 1
ATOM 673 O O . PHE A 1 86 ? 16.333 -8.950 -4.565 1.00 91.31 86 PHE A O 1
ATOM 680 N N . PHE A 1 87 ? 14.249 -9.783 -4.431 1.00 91.88 87 PHE A N 1
ATOM 681 C CA . PHE A 1 87 ? 14.518 -10.970 -5.251 1.00 91.88 87 PHE A CA 1
ATOM 682 C C . PHE A 1 87 ? 14.403 -10.710 -6.756 1.00 91.88 87 PHE A C 1
ATOM 684 O O . PHE A 1 87 ? 15.226 -11.211 -7.518 1.00 91.88 87 PHE A O 1
ATOM 691 N N . PHE A 1 88 ? 13.391 -9.955 -7.190 1.00 90.12 88 PHE A N 1
ATOM 692 C CA . PHE A 1 88 ? 13.167 -9.653 -8.609 1.00 90.12 88 PHE A CA 1
ATOM 693 C C . PHE A 1 88 ? 13.924 -8.415 -9.093 1.00 90.12 88 PHE A C 1
ATOM 695 O O . PHE A 1 88 ? 14.151 -8.267 -10.291 1.00 90.12 88 PHE A O 1
ATOM 702 N N . GLY A 1 89 ? 14.356 -7.557 -8.170 1.00 86.81 89 GLY A N 1
ATOM 703 C CA . GLY A 1 89 ? 15.014 -6.299 -8.476 1.00 86.81 89 GLY A CA 1
ATOM 704 C C . GLY A 1 89 ? 14.036 -5.184 -8.843 1.00 86.81 89 GLY A C 1
ATOM 705 O O . GLY A 1 89 ? 12.819 -5.287 -8.684 1.00 86.81 89 GLY A O 1
ATOM 706 N N . SER A 1 90 ? 14.624 -4.088 -9.311 1.00 84.19 90 SER A N 1
ATOM 707 C CA . SER A 1 90 ? 13.917 -2.897 -9.772 1.00 84.19 90 SER A CA 1
ATOM 708 C C . SER A 1 90 ? 13.192 -3.176 -11.097 1.00 84.19 90 SER A C 1
ATOM 710 O O . SER A 1 90 ? 13.868 -3.530 -12.068 1.00 84.19 90 SER A O 1
ATOM 712 N N . PRO A 1 91 ? 11.852 -3.050 -11.160 1.00 81.88 91 PRO A N 1
ATOM 713 C CA . PRO A 1 91 ? 11.111 -3.077 -12.423 1.00 81.88 91 PRO A CA 1
ATOM 714 C C . PRO A 1 91 ? 11.357 -1.831 -13.286 1.00 81.88 91 PRO A C 1
ATOM 716 O O . PRO A 1 91 ? 11.125 -1.858 -14.495 1.00 81.88 91 PRO A O 1
ATOM 719 N N . SER A 1 92 ? 11.822 -0.733 -12.686 1.00 82.00 92 SER A N 1
ATOM 720 C CA . SER A 1 92 ? 12.003 0.536 -13.382 1.00 82.00 92 SER A CA 1
ATOM 721 C C . SER A 1 92 ? 13.345 0.615 -14.124 1.00 82.00 92 SER A C 1
ATOM 723 O O . SER A 1 92 ? 14.367 0.050 -13.727 1.00 82.00 92 SER A O 1
ATOM 725 N N . SER A 1 93 ? 13.373 1.380 -15.220 1.00 72.88 93 SER A N 1
ATOM 726 C CA . SER A 1 93 ? 14.537 1.492 -16.113 1.00 72.88 93 SER A CA 1
ATOM 727 C C . SER A 1 93 ? 15.786 2.129 -15.481 1.00 72.88 93 SER A C 1
ATOM 729 O O . SER A 1 93 ? 16.851 2.097 -16.094 1.00 72.88 93 SER A O 1
ATOM 731 N N . GLY A 1 94 ? 15.689 2.716 -14.281 1.00 72.06 94 GLY A N 1
ATOM 732 C CA . GLY A 1 94 ? 16.809 3.333 -13.561 1.00 72.06 94 GLY A CA 1
ATOM 733 C C . GLY A 1 94 ? 17.770 2.355 -12.871 1.00 72.06 94 GLY A C 1
ATOM 734 O O . GLY A 1 94 ? 18.699 2.796 -12.195 1.00 72.06 94 GLY A O 1
ATOM 735 N N . GLY A 1 95 ? 17.586 1.040 -13.035 1.00 75.50 95 GLY A N 1
ATOM 736 C CA . GLY A 1 95 ? 18.420 0.012 -12.399 1.00 75.50 95 GLY A CA 1
ATOM 737 C C . GLY A 1 95 ? 18.008 -0.271 -10.952 1.00 75.50 95 GLY A C 1
ATOM 738 O O . GLY A 1 95 ? 16.986 0.223 -10.491 1.00 75.50 95 GLY A O 1
ATOM 739 N N . SER A 1 96 ? 18.791 -1.073 -10.216 1.00 76.44 96 SER A N 1
ATOM 740 C CA . SER A 1 96 ? 18.412 -1.664 -8.911 1.00 76.44 96 SER A CA 1
ATOM 741 C C . SER A 1 96 ? 17.960 -0.684 -7.817 1.00 76.44 96 SER A C 1
ATOM 743 O O . SER A 1 96 ? 17.368 -1.118 -6.835 1.00 76.44 96 SER A O 1
ATOM 745 N N . TRP A 1 97 ? 18.239 0.610 -7.973 1.00 83.88 97 TRP A N 1
ATOM 746 C CA . TRP A 1 97 ? 17.928 1.670 -7.011 1.00 83.88 97 TRP A CA 1
ATOM 747 C C . TRP A 1 97 ? 17.188 2.838 -7.663 1.00 83.88 97 TRP A C 1
ATOM 749 O O . TRP A 1 97 ? 17.419 3.995 -7.310 1.00 83.88 97 TRP A O 1
ATOM 759 N N . ASP A 1 98 ? 16.327 2.545 -8.638 1.00 91.06 98 ASP A N 1
ATOM 760 C CA . ASP A 1 98 ? 15.482 3.559 -9.256 1.00 91.06 98 ASP A CA 1
ATOM 761 C C . ASP A 1 98 ? 14.724 4.374 -8.180 1.00 91.06 98 ASP A C 1
ATOM 763 O O . ASP A 1 98 ? 14.133 3.786 -7.263 1.00 91.06 98 ASP A O 1
ATOM 767 N N . PRO A 1 99 ? 14.740 5.721 -8.247 1.00 92.44 99 PRO A N 1
ATOM 768 C CA . PRO A 1 99 ? 14.110 6.559 -7.233 1.00 92.44 99 PRO A CA 1
ATOM 769 C C . PRO A 1 99 ? 12.619 6.280 -7.032 1.00 92.44 99 PRO A C 1
ATOM 771 O O . PRO A 1 99 ? 12.144 6.357 -5.898 1.00 92.44 99 PRO A O 1
ATOM 774 N N . PHE A 1 100 ? 11.878 5.956 -8.095 1.00 92.44 100 PHE A N 1
ATOM 775 C CA . PHE A 1 100 ? 10.458 5.632 -7.993 1.00 92.44 100 PHE A CA 1
ATOM 776 C C . PHE A 1 100 ? 10.262 4.359 -7.169 1.00 92.44 100 PHE A C 1
ATOM 778 O O . PHE A 1 100 ? 9.507 4.367 -6.196 1.00 92.44 100 PHE A O 1
ATOM 785 N N . ASP A 1 101 ? 11.006 3.300 -7.479 1.00 92.50 101 ASP A N 1
ATOM 786 C CA . ASP A 1 101 ? 10.874 2.020 -6.783 1.00 92.50 101 ASP A CA 1
ATOM 787 C C . ASP A 1 101 ? 11.263 2.136 -5.306 1.00 92.50 101 ASP A C 1
ATOM 789 O O . ASP A 1 101 ? 10.552 1.636 -4.431 1.00 92.50 101 ASP A O 1
ATOM 793 N N . VAL A 1 102 ? 12.335 2.875 -5.003 1.00 93.56 102 VAL A N 1
ATOM 794 C CA . VAL A 1 102 ? 12.750 3.147 -3.618 1.00 93.56 102 VAL A CA 1
ATOM 795 C C . VAL A 1 102 ? 11.669 3.923 -2.859 1.00 93.56 102 VAL A C 1
ATOM 797 O O . VAL A 1 102 ? 11.358 3.578 -1.716 1.00 93.56 102 VAL A O 1
ATOM 800 N N . LEU A 1 103 ? 11.045 4.931 -3.478 1.00 95.31 103 LEU A N 1
ATOM 801 C CA . LEU A 1 103 ? 9.943 5.682 -2.865 1.00 95.31 103 LEU A CA 1
ATOM 802 C C . LEU A 1 103 ? 8.719 4.796 -2.591 1.00 95.31 103 LEU A C 1
ATOM 804 O O . LEU A 1 103 ? 8.081 4.936 -1.541 1.00 95.31 103 LEU A O 1
ATOM 808 N N . VAL A 1 104 ? 8.414 3.851 -3.484 1.00 95.81 104 VAL A N 1
ATOM 809 C CA . VAL A 1 104 ? 7.350 2.860 -3.261 1.00 95.81 104 VAL A CA 1
ATOM 810 C C . VAL A 1 104 ? 7.679 1.986 -2.051 1.00 95.81 104 VAL A C 1
ATOM 812 O O . VAL A 1 104 ? 6.822 1.818 -1.183 1.00 95.81 104 VAL A O 1
ATOM 815 N N . LYS A 1 105 ? 8.922 1.498 -1.920 1.00 95.88 105 LYS A N 1
ATOM 816 C CA . LYS A 1 105 ? 9.339 0.701 -0.750 1.00 95.88 105 LYS A CA 1
ATOM 817 C C . LYS A 1 105 ? 9.303 1.504 0.556 1.00 95.88 105 LYS A C 1
ATOM 819 O O . LYS A 1 105 ? 8.905 0.969 1.588 1.00 95.88 105 LYS A O 1
ATOM 824 N N . ILE A 1 106 ? 9.658 2.792 0.530 1.00 97.50 106 ILE A N 1
ATOM 825 C CA . ILE A 1 106 ? 9.521 3.684 1.697 1.00 97.50 106 ILE A CA 1
ATOM 826 C C . ILE A 1 106 ? 8.044 3.832 2.084 1.00 97.50 106 ILE A C 1
ATOM 828 O O . ILE A 1 106 ? 7.706 3.754 3.264 1.00 97.50 106 ILE A O 1
ATOM 832 N N . THR A 1 107 ? 7.157 3.997 1.101 1.00 98.19 107 THR A N 1
ATOM 833 C CA . THR A 1 107 ? 5.704 4.092 1.323 1.00 98.19 107 THR A CA 1
ATOM 834 C C . THR A 1 107 ? 5.154 2.810 1.956 1.00 98.19 107 THR A C 1
ATOM 836 O O . THR A 1 107 ? 4.423 2.874 2.944 1.00 98.19 107 THR A O 1
ATOM 839 N N . GLU A 1 108 ? 5.563 1.644 1.450 1.00 98.25 108 GLU A N 1
ATOM 840 C CA . GLU A 1 108 ? 5.226 0.329 2.015 1.00 98.25 108 GLU A CA 1
ATOM 841 C C . GLU A 1 108 ? 5.749 0.160 3.451 1.00 98.25 108 GLU A C 1
ATOM 843 O O . GLU A 1 108 ? 5.031 -0.328 4.325 1.00 98.25 108 GLU A O 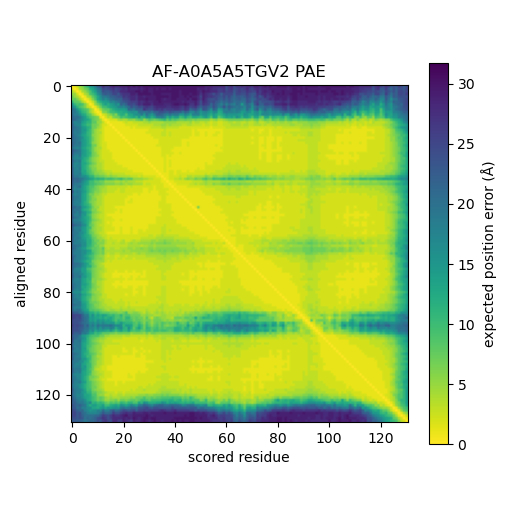1
ATOM 848 N N . LEU A 1 109 ? 6.973 0.611 3.735 1.00 98.38 109 LEU A N 1
ATOM 849 C CA . LEU A 1 109 ? 7.544 0.556 5.081 1.00 98.38 109 LEU A CA 1
ATOM 850 C C . LEU A 1 109 ? 6.770 1.441 6.068 1.00 98.38 109 LEU A C 1
ATOM 852 O O . LEU A 1 109 ? 6.460 1.006 7.178 1.00 98.38 109 LEU A O 1
ATOM 856 N N . LEU A 1 110 ? 6.419 2.667 5.669 1.00 98.06 110 LEU A N 1
ATOM 857 C CA . LEU A 1 110 ? 5.591 3.558 6.486 1.00 98.06 110 LEU A CA 1
ATOM 858 C C . LEU A 1 110 ? 4.207 2.953 6.747 1.00 98.06 110 LEU A C 1
ATOM 860 O O . LEU A 1 110 ? 3.687 3.078 7.858 1.00 98.06 110 LEU A O 1
ATOM 864 N N . LEU A 1 111 ? 3.634 2.266 5.755 1.00 98.25 111 LEU A N 1
ATOM 865 C CA . LEU A 1 111 ? 2.361 1.564 5.896 1.00 98.25 111 LEU A CA 1
ATOM 866 C C . LEU A 1 111 ? 2.461 0.441 6.935 1.00 98.25 111 LEU A C 1
ATOM 868 O O . LEU A 1 111 ? 1.620 0.372 7.830 1.00 98.25 111 LEU A O 1
ATOM 872 N N . ILE A 1 112 ? 3.516 -0.381 6.880 1.00 98.25 112 ILE A N 1
ATOM 873 C CA . ILE A 1 112 ? 3.779 -1.424 7.885 1.00 98.25 112 ILE A CA 1
ATOM 874 C C . ILE A 1 112 ? 3.866 -0.823 9.286 1.00 98.25 112 ILE A C 1
ATOM 876 O O . ILE A 1 112 ? 3.245 -1.347 10.209 1.00 98.25 112 ILE A O 1
ATOM 880 N N . ILE A 1 113 ? 4.607 0.275 9.453 1.00 96.75 113 ILE A N 1
ATOM 881 C CA . ILE A 1 113 ? 4.769 0.927 10.759 1.00 96.75 113 ILE A CA 1
ATOM 882 C C . ILE A 1 113 ? 3.408 1.364 11.310 1.00 96.75 113 ILE A C 1
ATOM 884 O O . ILE A 1 113 ? 3.102 1.087 12.470 1.00 96.75 113 ILE A O 1
ATOM 888 N N . GLN A 1 114 ? 2.567 2.004 10.494 1.00 96.06 114 GLN A N 1
ATOM 889 C CA . GLN A 1 114 ? 1.248 2.447 10.951 1.00 96.06 114 GLN A CA 1
ATOM 890 C C . GLN A 1 114 ? 0.304 1.282 11.260 1.00 96.06 114 GLN A C 1
ATOM 892 O O . GLN A 1 114 ? -0.349 1.306 12.302 1.00 96.06 114 GLN A O 1
ATOM 897 N N . LEU A 1 115 ? 0.269 0.247 10.415 1.00 95.81 115 LEU A N 1
ATOM 898 C CA . LEU A 1 115 ? -0.529 -0.960 10.660 1.00 95.81 115 LEU A CA 1
ATOM 899 C C . LEU A 1 115 ? -0.087 -1.681 11.939 1.00 95.81 115 LEU A C 1
ATOM 901 O O . LEU A 1 115 ? -0.917 -2.150 12.713 1.00 95.81 115 LEU A O 1
ATOM 905 N N . PHE A 1 116 ? 1.221 -1.743 12.197 1.00 94.50 116 PHE A N 1
ATOM 906 C CA . PHE A 1 116 ? 1.746 -2.366 13.407 1.00 94.50 116 PHE A CA 1
ATOM 907 C C . PHE A 1 116 ? 1.373 -1.575 14.666 1.00 94.50 116 PHE A C 1
ATOM 909 O O . PHE A 1 116 ? 0.998 -2.165 15.680 1.00 94.50 116 PHE A O 1
ATOM 916 N N . ILE A 1 117 ? 1.411 -0.241 14.600 1.00 93.12 117 ILE A N 1
ATOM 917 C CA . ILE A 1 117 ? 0.934 0.622 15.688 1.00 93.12 117 ILE A CA 1
ATOM 918 C C . ILE A 1 117 ? -0.567 0.405 15.930 1.00 93.12 117 ILE A C 1
ATOM 920 O O . ILE A 1 117 ? -0.969 0.231 17.083 1.00 93.12 117 ILE A O 1
ATOM 924 N N . ASP A 1 118 ? -1.387 0.368 14.877 1.00 91.50 118 ASP A N 1
ATOM 925 C CA . ASP A 1 118 ? -2.833 0.125 14.987 1.00 91.50 118 ASP A CA 1
ATOM 926 C C . ASP A 1 118 ? -3.133 -1.252 15.615 1.00 91.50 118 ASP A C 1
ATOM 928 O O . ASP A 1 118 ? -3.924 -1.351 16.562 1.00 91.50 118 ASP A O 1
ATOM 932 N N . PHE A 1 119 ? -2.397 -2.288 15.199 1.00 90.69 119 PHE A N 1
ATOM 933 C CA . PHE A 1 119 ? -2.457 -3.631 15.777 1.00 90.69 119 PHE A CA 1
ATOM 934 C C . PHE A 1 119 ? -2.104 -3.645 17.273 1.00 90.69 119 PHE A C 1
ATOM 936 O O . PHE A 1 119 ? -2.810 -4.255 18.085 1.00 90.69 119 PHE A O 1
ATOM 943 N N . MET A 1 120 ? -1.023 -2.962 17.668 1.00 90.19 120 MET A N 1
ATOM 944 C CA . MET A 1 120 ? -0.614 -2.861 19.073 1.00 90.19 120 MET A CA 1
ATOM 945 C C . MET A 1 120 ? -1.676 -2.157 19.923 1.00 90.19 120 MET A C 1
ATOM 947 O O . MET A 1 120 ? -1.977 -2.613 21.029 1.00 90.19 120 MET A O 1
ATOM 951 N N . GLN A 1 121 ? -2.273 -1.081 19.408 1.00 85.88 121 GLN A N 1
ATOM 952 C CA . GLN A 1 121 ? -3.349 -0.362 20.091 1.00 85.88 121 GLN A CA 1
ATOM 953 C C . GLN A 1 121 ? -4.618 -1.212 20.218 1.00 85.88 121 GLN A C 1
ATOM 955 O O . GLN A 1 121 ? -5.271 -1.194 21.260 1.00 85.88 121 GLN A O 1
ATOM 960 N N . ALA A 1 122 ? -4.958 -1.997 19.192 1.00 80.44 122 ALA A N 1
ATOM 961 C CA . ALA A 1 122 ? -6.089 -2.920 19.254 1.00 80.44 122 ALA A CA 1
ATOM 962 C C . ALA A 1 122 ? -5.909 -3.981 20.355 1.00 80.44 122 ALA A C 1
ATOM 964 O O . ALA A 1 122 ? -6.883 -4.375 20.999 1.00 80.44 122 ALA A O 1
ATOM 965 N N . ARG A 1 123 ? -4.668 -4.423 20.597 1.00 80.25 123 ARG A N 1
ATOM 966 C CA . ARG A 1 123 ? -4.338 -5.401 21.642 1.00 80.25 123 ARG A CA 1
ATOM 967 C C . ARG A 1 123 ? -4.284 -4.811 23.045 1.00 80.25 123 ARG A C 1
ATOM 969 O O . ARG A 1 123 ? -4.757 -5.460 23.969 1.00 80.25 123 ARG A O 1
ATOM 976 N N . SER A 1 124 ? -3.745 -3.606 23.223 1.00 78.06 124 SER A N 1
ATOM 977 C CA . SER A 1 124 ? -3.678 -2.971 24.549 1.00 78.06 124 SER A CA 1
ATOM 978 C C . SER A 1 124 ? -5.060 -2.619 25.114 1.00 78.06 124 SER A C 1
ATOM 980 O O . SER A 1 124 ? -5.225 -2.526 26.327 1.00 78.06 124 SER A O 1
ATOM 982 N N . MET A 1 125 ? -6.063 -2.466 24.245 1.00 64.00 125 MET A N 1
ATOM 983 C CA . MET A 1 125 ? -7.454 -2.206 24.624 1.00 64.00 125 MET A CA 1
ATOM 984 C C . MET A 1 125 ? -8.263 -3.472 24.939 1.00 64.00 125 MET A C 1
ATOM 986 O O . MET A 1 125 ? -9.410 -3.348 25.365 1.00 64.00 125 MET A O 1
ATOM 990 N N . GLN A 1 126 ? -7.708 -4.674 24.749 1.00 59.12 126 GLN A N 1
ATOM 991 C CA . GLN A 1 126 ? -8.303 -5.905 25.269 1.00 59.12 126 GLN A CA 1
ATOM 992 C C . GLN A 1 126 ? -7.771 -6.113 26.695 1.00 59.12 126 GLN A C 1
ATOM 994 O O . GLN A 1 126 ? -6.600 -6.465 26.849 1.00 59.12 126 GLN A O 1
ATOM 999 N N . PRO A 1 127 ? -8.577 -5.885 27.755 1.00 49.78 127 PRO A N 1
ATOM 1000 C CA . PRO A 1 127 ? -8.164 -6.236 29.107 1.00 49.78 127 PRO A CA 1
ATOM 1001 C C . PRO A 1 127 ? -7.876 -7.735 29.118 1.00 49.78 127 PRO A C 1
ATOM 1003 O O . PRO A 1 127 ? -8.618 -8.502 28.500 1.00 49.78 127 PRO A O 1
ATOM 1006 N N . GLY A 1 128 ? -6.779 -8.120 29.771 1.00 53.56 128 GLY A N 1
ATOM 1007 C CA . GLY A 1 128 ? -6.253 -9.480 29.784 1.00 53.56 128 GLY A CA 1
ATOM 1008 C C . GLY A 1 128 ? -7.328 -10.555 29.922 1.00 53.56 128 GLY A C 1
ATOM 1009 O O . GLY A 1 128 ? -8.340 -10.367 30.600 1.00 53.56 128 GLY A O 1
ATOM 1010 N N . GLY A 1 129 ? -7.075 -11.682 29.254 1.00 50.06 129 GLY A N 1
ATOM 1011 C CA . GLY A 1 129 ? -7.927 -12.858 29.266 1.00 50.06 129 GLY A CA 1
ATOM 1012 C C . GLY A 1 129 ? -8.468 -13.163 30.658 1.00 50.06 129 GLY A C 1
ATOM 1013 O O . GLY A 1 129 ? -7.759 -13.663 31.522 1.00 50.06 129 GLY A O 1
ATOM 1014 N N . GLN A 1 130 ? -9.758 -12.901 30.847 1.00 44.62 130 GLN A N 1
ATOM 1015 C CA . GLN A 1 130 ? -10.562 -13.726 31.727 1.00 44.62 130 GLN A CA 1
ATOM 1016 C C . GLN A 1 130 ? -10.905 -14.990 30.949 1.00 44.62 130 GLN A C 1
ATOM 1018 O O . GLN A 1 130 ? -11.928 -15.010 30.267 1.00 44.62 130 GLN A O 1
ATOM 1023 N N . LYS A 1 131 ? -10.020 -15.987 31.010 1.00 38.88 131 LYS A N 1
ATOM 1024 C CA . LYS A 1 131 ? -10.332 -17.405 31.235 1.00 38.88 131 LYS A CA 1
ATOM 1025 C C . LYS A 1 131 ? -9.083 -18.087 31.771 1.00 38.88 131 LYS A C 1
ATOM 1027 O O . LYS A 1 131 ? -8.039 -17.967 31.097 1.00 38.88 131 LYS A O 1
#

Foldseek 3Di:
DPPDPPDPCDPVVLLVLLLVLLQVLLVLLCVLLPDPPQPCNVVSPVLSVVSVVLNCLCPDPVCVVVNLVSLVVLLVSLVVVLVVCVVVADSDPPGRPPPSVVVSNVSSVSSNVSSVVVSVSVVVPPDDDPD

InterPro domains:
  IPR055898 Protein of unknown function DUF7475 [PF24287] (12-113)

Radius of gyration: 17.21 Å; Cα contacts (8 Å, |Δi|>4): 111; chains: 1; bounding box: 44×28×56 Å